Protein AF-A0A497I1U2-F1 (afdb_monomer)

Structure (mmCIF, N/CA/C/O backbone):
data_AF-A0A497I1U2-F1
#
_entry.id   AF-A0A497I1U2-F1
#
loop_
_atom_site.group_PDB
_atom_site.id
_atom_site.type_symbol
_atom_site.label_atom_id
_atom_site.label_alt_id
_atom_site.label_comp_id
_atom_site.label_asym_id
_atom_site.label_entity_id
_atom_site.label_seq_id
_atom_site.pdbx_PDB_ins_code
_atom_site.Cartn_x
_atom_site.Cartn_y
_atom_site.Cartn_z
_atom_site.occupancy
_atom_site.B_i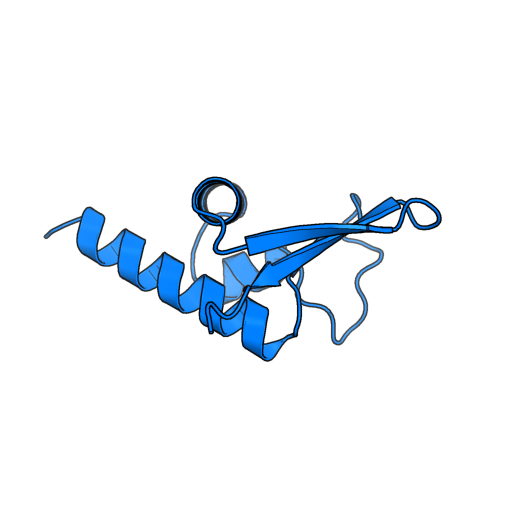so_or_equiv
_atom_site.auth_seq_id
_atom_site.auth_comp_id
_atom_site.auth_asym_id
_atom_site.auth_atom_id
_atom_site.pdbx_PDB_model_num
ATOM 1 N N . MET A 1 1 ? 2.090 22.555 15.757 1.00 50.66 1 MET A N 1
ATOM 2 C CA . MET A 1 1 ? 1.543 21.862 14.567 1.00 50.66 1 MET A CA 1
ATOM 3 C C . MET A 1 1 ? 1.478 20.372 14.871 1.00 50.66 1 MET A C 1
ATOM 5 O O . MET A 1 1 ? 2.488 19.801 15.269 1.00 50.66 1 MET A O 1
ATOM 9 N N . ASN A 1 2 ? 0.274 19.797 14.824 1.00 60.72 2 ASN A N 1
ATOM 10 C CA . ASN A 1 2 ? -0.042 18.457 15.332 1.00 60.72 2 ASN A CA 1
ATOM 11 C C . ASN A 1 2 ? 0.432 17.365 14.365 1.00 60.72 2 ASN A C 1
ATOM 13 O O . ASN A 1 2 ? -0.311 16.987 13.465 1.00 60.72 2 ASN A O 1
ATOM 17 N N . LYS A 1 3 ? 1.627 16.813 14.616 1.00 68.00 3 LYS A N 1
ATOM 18 C CA . LYS A 1 3 ? 2.223 15.687 13.867 1.00 68.00 3 LYS A CA 1
ATOM 19 C C . LYS A 1 3 ? 1.268 14.500 13.659 1.00 68.00 3 LYS A C 1
ATOM 21 O O . LYS A 1 3 ? 1.404 13.754 12.698 1.00 68.00 3 LYS A O 1
ATOM 26 N N . GLU A 1 4 ? 0.314 14.312 14.566 1.00 72.00 4 GLU A N 1
ATOM 27 C CA . GLU A 1 4 ? -0.678 13.237 14.505 1.00 72.00 4 GLU A CA 1
ATOM 28 C C . GLU A 1 4 ? -1.773 13.484 13.456 1.00 72.00 4 GLU A C 1
ATOM 30 O O . GLU A 1 4 ? -2.186 12.560 12.754 1.00 72.00 4 GLU A O 1
ATOM 35 N N . LYS A 1 5 ? -2.186 14.746 13.275 1.00 71.38 5 LYS A N 1
ATOM 36 C CA . LYS A 1 5 ? -3.164 15.128 12.249 1.00 71.38 5 LYS A CA 1
ATOM 37 C C . LYS A 1 5 ? -2.592 14.900 10.847 1.00 71.38 5 LYS A C 1
ATOM 39 O O . LYS A 1 5 ? -3.282 14.341 9.999 1.00 71.38 5 LYS A O 1
ATOM 44 N N . ASP A 1 6 ? -1.317 15.237 10.653 1.00 83.88 6 ASP A N 1
ATOM 45 C CA . ASP A 1 6 ? -0.602 15.011 9.391 1.00 83.88 6 ASP A CA 1
ATOM 46 C C . ASP A 1 6 ? -0.470 13.512 9.069 1.00 83.88 6 ASP A C 1
ATOM 48 O O . ASP A 1 6 ? -0.710 13.093 7.936 1.00 83.88 6 ASP A O 1
ATOM 52 N N . LYS A 1 7 ? -0.165 12.670 10.069 1.00 85.31 7 LYS A N 1
ATOM 53 C CA . LYS A 1 7 ? -0.083 11.210 9.879 1.00 85.31 7 LYS A CA 1
ATOM 54 C C . LYS A 1 7 ? -1.418 10.594 9.463 1.00 85.31 7 LYS A C 1
ATOM 56 O O . LYS A 1 7 ? -1.439 9.764 8.558 1.00 85.31 7 LYS A O 1
ATOM 61 N N . ASN A 1 8 ? -2.520 11.000 10.092 1.00 91.31 8 ASN A N 1
ATOM 62 C CA . ASN A 1 8 ? -3.848 10.495 9.734 1.00 91.31 8 ASN A CA 1
ATOM 63 C C . ASN A 1 8 ? -4.285 10.971 8.341 1.00 91.31 8 ASN A C 1
ATOM 65 O O . ASN A 1 8 ? -4.907 10.213 7.598 1.00 91.31 8 ASN A O 1
ATOM 69 N N . GLU A 1 9 ? -3.919 12.191 7.945 1.00 94.06 9 GLU A N 1
ATOM 70 C CA . GLU A 1 9 ? -4.169 12.666 6.583 1.00 94.06 9 GLU A CA 1
ATOM 71 C C . GLU A 1 9 ? -3.401 11.836 5.542 1.00 94.06 9 GLU A C 1
ATOM 73 O O . GLU A 1 9 ? -3.982 11.414 4.540 1.00 94.06 9 GLU A O 1
ATOM 78 N N . ILE A 1 10 ? -2.118 11.555 5.789 1.00 95.06 10 ILE A N 1
ATOM 79 C CA . ILE A 1 10 ? -1.298 10.710 4.907 1.00 95.06 10 ILE A CA 1
ATOM 80 C C . ILE A 1 10 ? -1.856 9.286 4.848 1.00 95.06 10 ILE A C 1
ATOM 82 O O . ILE A 1 10 ? -1.943 8.717 3.761 1.00 95.06 10 ILE A O 1
ATOM 86 N N . PHE A 1 11 ? -2.280 8.724 5.981 1.00 95.69 11 PHE A N 1
ATOM 87 C CA . PHE A 1 11 ? -2.897 7.400 6.021 1.00 95.69 11 PHE A CA 1
ATOM 88 C C . PHE A 1 11 ? -4.171 7.340 5.168 1.00 95.69 11 PHE A C 1
ATOM 90 O O . PHE A 1 11 ? -4.298 6.471 4.311 1.00 95.69 11 PHE A O 1
ATOM 97 N N . ASN A 1 12 ? -5.062 8.325 5.290 1.00 95.75 12 ASN A N 1
ATOM 98 C CA . ASN A 1 12 ? -6.261 8.403 4.450 1.00 95.75 12 ASN A CA 1
ATOM 99 C C . ASN A 1 12 ? -5.927 8.540 2.956 1.00 95.75 12 ASN A C 1
ATOM 101 O O . ASN A 1 12 ? -6.608 7.959 2.109 1.00 95.75 12 ASN A O 1
ATOM 105 N N . LYS A 1 13 ? -4.873 9.292 2.610 1.00 96.44 13 LYS A N 1
ATOM 106 C CA . LYS A 1 13 ? -4.386 9.379 1.223 1.00 96.44 13 LYS A CA 1
ATOM 107 C C . LYS A 1 13 ? -3.851 8.033 0.730 1.00 96.44 13 LYS A C 1
ATOM 109 O O . LYS A 1 13 ? -4.136 7.673 -0.408 1.00 96.44 13 LYS A O 1
ATOM 114 N N . LEU A 1 14 ? -3.134 7.285 1.571 1.00 96.50 14 LEU A N 1
ATOM 115 C CA . LEU A 1 14 ? -2.678 5.930 1.259 1.00 96.50 14 LEU A CA 1
ATOM 116 C C . LEU A 1 14 ? -3.858 4.997 0.973 1.00 96.50 14 LEU A C 1
ATOM 118 O O . LEU A 1 14 ? -3.842 4.327 -0.054 1.00 96.50 14 LEU A O 1
ATOM 122 N N . LEU A 1 15 ? -4.888 4.983 1.823 1.00 96.19 15 LEU A N 1
ATOM 123 C CA . LEU A 1 15 ? -6.068 4.131 1.624 1.00 96.19 15 LEU A CA 1
ATOM 124 C C . LEU A 1 15 ? -6.756 4.428 0.285 1.00 96.19 15 LEU A C 1
ATOM 126 O O . LEU A 1 15 ? -6.926 3.524 -0.529 1.00 96.19 15 LEU A O 1
ATOM 130 N N . ARG A 1 16 ? -7.024 5.709 -0.004 1.00 95.94 16 ARG A N 1
ATOM 131 C CA . ARG A 1 16 ? -7.596 6.142 -1.295 1.00 95.94 16 ARG A CA 1
ATOM 132 C C . ARG A 1 16 ? -6.730 5.741 -2.483 1.00 95.94 16 ARG A C 1
ATOM 134 O O . ARG A 1 16 ? -7.242 5.447 -3.562 1.00 95.94 16 ARG A O 1
ATOM 141 N N . LEU A 1 17 ? -5.409 5.765 -2.307 1.00 95.62 17 LEU A N 1
ATOM 142 C CA . LEU A 1 17 ? -4.481 5.344 -3.343 1.00 95.62 17 LEU A CA 1
ATOM 143 C C . LEU A 1 17 ? -4.587 3.837 -3.582 1.00 95.62 17 LEU A C 1
ATOM 145 O O . LEU A 1 17 ? -4.702 3.415 -4.726 1.00 95.62 17 LEU A O 1
ATOM 149 N N . ILE A 1 18 ? -4.614 3.029 -2.524 1.00 95.44 18 ILE A N 1
ATOM 150 C CA . ILE A 1 18 ? -4.797 1.578 -2.631 1.00 95.44 18 ILE A CA 1
ATOM 151 C C . ILE A 1 18 ? -6.125 1.250 -3.322 1.00 95.44 18 ILE A C 1
ATOM 153 O O . ILE A 1 18 ? -6.125 0.448 -4.252 1.00 95.44 18 ILE A O 1
ATOM 157 N N . GLU A 1 19 ? -7.224 1.903 -2.941 1.00 94.44 19 GLU A N 1
ATOM 158 C CA . GLU A 1 19 ? -8.542 1.726 -3.572 1.00 94.44 19 GLU A CA 1
ATOM 159 C C . GLU A 1 19 ? -8.519 2.080 -5.062 1.00 94.44 19 GLU A C 1
ATOM 161 O O . GLU A 1 19 ? -8.984 1.301 -5.894 1.00 94.44 19 GLU A O 1
ATOM 166 N N . LYS A 1 20 ? -7.910 3.218 -5.424 1.00 93.94 20 LYS A N 1
ATOM 167 C CA . LYS A 1 20 ? -7.800 3.671 -6.819 1.00 93.94 20 LYS A CA 1
ATOM 168 C C . LYS A 1 20 ? -7.115 2.643 -7.725 1.00 93.94 20 LYS A C 1
ATOM 170 O O . LYS A 1 20 ? -7.492 2.521 -8.888 1.00 93.94 20 LYS A O 1
ATOM 175 N N . TYR A 1 21 ? -6.105 1.937 -7.219 1.00 92.81 21 TYR A N 1
ATOM 176 C CA . TYR A 1 21 ? -5.380 0.905 -7.972 1.00 92.81 21 TYR A CA 1
ATOM 177 C C . TYR A 1 21 ? -5.866 -0.523 -7.659 1.00 92.81 21 TYR A C 1
ATOM 179 O O . TYR A 1 21 ? -5.310 -1.492 -8.175 1.00 92.81 21 TYR A O 1
ATOM 187 N N . GLY A 1 22 ? -6.876 -0.679 -6.803 1.00 93.00 22 GLY A N 1
ATOM 188 C CA . GLY A 1 22 ? -7.394 -1.957 -6.313 1.00 93.00 22 GLY A CA 1
ATOM 189 C C . GLY A 1 22 ? -6.522 -2.648 -5.256 1.00 93.00 22 GLY A C 1
ATOM 190 O O . GLY A 1 22 ? -7.067 -3.282 -4.354 1.00 93.00 22 GLY A O 1
ATOM 191 N N . ALA A 1 23 ? -5.190 -2.553 -5.341 1.00 93.50 23 ALA A N 1
ATOM 192 C CA . ALA A 1 23 ? -4.273 -3.096 -4.337 1.00 93.50 23 ALA A CA 1
ATOM 193 C C . ALA A 1 23 ? -2.888 -2.432 -4.371 1.00 93.50 23 ALA A C 1
ATOM 195 O O . ALA A 1 23 ? -2.371 -2.107 -5.442 1.00 93.50 23 ALA A O 1
ATOM 196 N N . LEU A 1 24 ? -2.222 -2.360 -3.215 1.00 94.50 24 LEU A N 1
ATOM 197 C CA . LEU A 1 24 ? -0.771 -2.188 -3.143 1.00 94.50 24 LEU A CA 1
ATOM 198 C C . LEU A 1 24 ? -0.105 -3.558 -3.303 1.00 94.50 24 LEU A C 1
ATOM 200 O O . LEU A 1 24 ? -0.319 -4.467 -2.506 1.00 94.50 24 LEU A O 1
ATOM 204 N N . THR A 1 25 ? 0.708 -3.712 -4.340 1.00 91.69 25 THR A N 1
ATOM 205 C CA . THR A 1 25 ? 1.347 -4.976 -4.708 1.00 91.69 25 THR A CA 1
ATOM 206 C C . THR A 1 25 ? 2.815 -4.982 -4.293 1.00 91.69 25 THR A C 1
ATOM 208 O O . THR A 1 25 ? 3.570 -4.049 -4.576 1.00 91.69 25 THR A O 1
ATOM 211 N N . CYS A 1 26 ? 3.235 -6.062 -3.638 1.00 89.50 26 CYS A N 1
ATOM 212 C CA . CYS A 1 26 ? 4.616 -6.337 -3.275 1.00 89.50 26 CYS A CA 1
ATOM 213 C C . CYS A 1 26 ? 5.015 -7.717 -3.794 1.00 89.50 26 CYS A C 1
ATOM 215 O O . CYS A 1 26 ? 4.501 -8.743 -3.361 1.00 89.50 26 CYS A O 1
ATOM 217 N N . THR A 1 27 ? 5.955 -7.743 -4.726 1.00 83.50 27 THR A N 1
ATOM 218 C CA . THR A 1 27 ? 6.456 -8.957 -5.389 1.00 83.50 27 THR A CA 1
ATOM 219 C C . THR A 1 27 ? 7.751 -9.480 -4.752 1.00 83.50 27 THR A C 1
ATOM 221 O O . THR A 1 27 ? 8.434 -10.314 -5.341 1.00 83.50 27 THR A O 1
ATOM 224 N N . GLY A 1 28 ? 8.187 -8.901 -3.623 1.00 76.56 28 GLY A N 1
ATOM 225 C CA . GLY A 1 28 ? 9.516 -9.124 -3.030 1.00 76.56 28 GLY A CA 1
ATOM 226 C C . GLY A 1 28 ? 10.688 -8.558 -3.851 1.00 76.56 28 GLY A C 1
ATOM 227 O O . GLY A 1 28 ? 11.793 -8.424 -3.337 1.00 76.56 28 GLY A O 1
ATOM 228 N N . SER A 1 29 ? 10.454 -8.175 -5.112 1.00 72.38 29 SER A N 1
ATOM 229 C CA . SER A 1 29 ? 11.445 -7.596 -6.015 1.00 72.38 29 SER A CA 1
ATOM 230 C C . SER A 1 29 ? 10.812 -6.529 -6.905 1.00 72.38 29 SER A C 1
ATOM 232 O O . SER A 1 29 ? 9.963 -6.819 -7.750 1.00 72.38 29 SER A O 1
ATOM 234 N N . CYS A 1 30 ? 11.281 -5.288 -6.754 1.00 71.44 30 CYS A N 1
ATOM 235 C CA . CYS A 1 30 ? 10.741 -4.098 -7.423 1.00 71.44 30 CYS A CA 1
ATOM 236 C C . CYS A 1 30 ? 10.792 -4.150 -8.967 1.00 71.44 30 CYS A C 1
ATOM 238 O O . CYS A 1 30 ? 10.312 -3.231 -9.613 1.00 71.44 30 CYS A O 1
ATOM 240 N N . PHE A 1 31 ? 11.408 -5.166 -9.577 1.00 68.56 31 PHE A N 1
ATOM 241 C CA . PHE A 1 31 ? 11.619 -5.252 -11.027 1.00 68.56 31 PHE A CA 1
ATOM 242 C C . PHE A 1 31 ? 10.507 -6.004 -11.778 1.00 68.56 31 PHE A C 1
ATOM 244 O O . PHE A 1 31 ? 10.533 -6.054 -13.002 1.00 68.56 31 PHE A O 1
ATOM 251 N N . ARG A 1 32 ? 9.535 -6.595 -11.069 1.00 69.69 32 ARG A N 1
ATOM 252 C CA . ARG A 1 32 ? 8.432 -7.389 -11.659 1.00 69.69 32 ARG A CA 1
ATOM 253 C C . ARG A 1 32 ? 7.079 -6.664 -11.684 1.00 69.69 32 ARG A C 1
ATOM 255 O O . ARG A 1 32 ? 6.048 -7.315 -11.786 1.00 69.69 32 ARG A O 1
ATOM 262 N N . ILE A 1 33 ? 7.080 -5.343 -11.535 1.00 70.88 33 ILE A N 1
ATOM 263 C CA . ILE A 1 33 ? 5.858 -4.547 -11.372 1.00 70.88 33 ILE A CA 1
ATOM 264 C C . ILE A 1 33 ? 5.209 -4.316 -12.740 1.00 70.88 33 ILE A C 1
ATOM 266 O O . ILE A 1 33 ? 5.863 -3.808 -13.655 1.00 70.88 33 ILE A O 1
ATOM 270 N N . GLY A 1 34 ? 3.926 -4.649 -12.876 1.00 75.31 34 GLY A N 1
ATOM 271 C CA . GLY A 1 34 ? 3.152 -4.294 -14.064 1.00 75.31 34 GLY A CA 1
ATOM 272 C C . GLY A 1 34 ? 2.888 -2.780 -14.156 1.00 75.31 34 GLY A C 1
ATOM 273 O O . GLY A 1 34 ? 2.781 -2.110 -13.130 1.00 75.31 34 GLY A O 1
ATOM 274 N N . PRO A 1 35 ? 2.708 -2.205 -15.360 1.00 76.31 35 PRO A N 1
ATOM 275 C CA . PRO A 1 35 ? 2.512 -0.756 -15.538 1.00 76.31 35 PRO A CA 1
ATOM 276 C C . PRO A 1 35 ? 1.280 -0.190 -14.805 1.00 76.31 35 PRO A C 1
ATOM 278 O O . PRO A 1 35 ? 1.249 0.992 -14.456 1.00 76.31 35 PRO A O 1
ATOM 281 N N . ASN A 1 36 ? 0.290 -1.042 -14.527 1.00 83.31 36 ASN A N 1
ATOM 282 C CA . ASN A 1 36 ? -0.959 -0.681 -13.854 1.00 83.31 36 ASN A CA 1
ATOM 283 C C . ASN A 1 36 ? -0.989 -1.077 -12.368 1.00 83.31 36 ASN A C 1
ATOM 285 O O . ASN A 1 36 ? -2.007 -0.879 -11.711 1.00 83.31 36 ASN A O 1
ATOM 289 N N . GLU A 1 37 ? 0.096 -1.636 -11.827 1.00 86.75 37 GLU A N 1
ATOM 290 C CA . GLU A 1 37 ? 0.160 -2.036 -10.422 1.00 86.75 37 GLU A CA 1
ATOM 291 C C . GLU A 1 37 ? 0.714 -0.900 -9.555 1.00 86.75 37 GLU A C 1
ATOM 293 O O . GLU A 1 37 ? 1.714 -0.249 -9.882 1.00 86.75 37 GLU A O 1
ATOM 298 N N . LEU A 1 38 ? 0.079 -0.672 -8.405 1.00 91.69 38 LEU A N 1
ATOM 299 C CA . LEU A 1 38 ? 0.622 0.215 -7.387 1.00 91.69 38 LEU A CA 1
ATOM 300 C C . LEU A 1 38 ? 1.669 -0.542 -6.575 1.00 91.69 38 LEU A C 1
ATOM 302 O O . LEU A 1 38 ? 1.355 -1.511 -5.895 1.00 91.6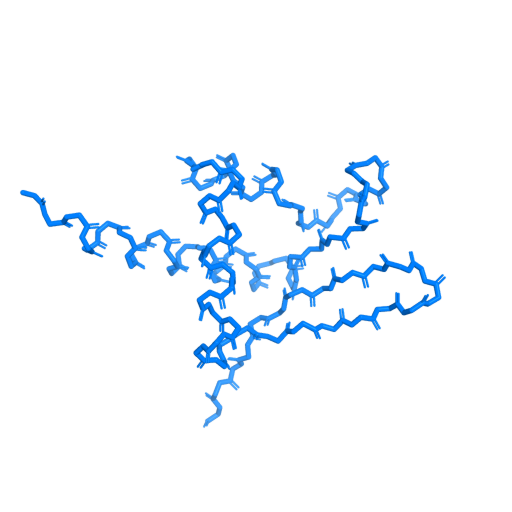9 38 LEU A O 1
ATOM 306 N N . HIS A 1 39 ? 2.912 -0.076 -6.613 1.00 92.12 39 HIS A N 1
ATOM 307 C CA . HIS A 1 39 ? 4.014 -0.641 -5.837 1.00 92.12 39 HIS A CA 1
ATOM 308 C C . HIS A 1 39 ? 4.487 0.332 -4.752 1.00 92.12 39 HIS A C 1
ATOM 310 O O . HIS A 1 39 ? 4.363 1.547 -4.911 1.00 92.12 39 HIS A O 1
ATOM 316 N N . CYS A 1 40 ? 5.102 -0.183 -3.681 1.00 91.00 40 CYS A N 1
ATOM 317 C CA . CYS A 1 40 ? 5.486 0.604 -2.502 1.00 91.00 40 CYS A CA 1
ATOM 318 C C . CYS A 1 40 ? 6.347 1.835 -2.829 1.00 91.00 40 CYS A C 1
ATOM 320 O O . CYS A 1 40 ? 6.072 2.920 -2.331 1.00 91.00 40 CYS A O 1
ATOM 322 N N . LYS A 1 41 ? 7.327 1.715 -3.736 1.00 90.06 41 LYS A N 1
ATOM 323 C CA . LYS A 1 41 ? 8.133 2.867 -4.188 1.00 90.06 41 LYS A CA 1
ATOM 324 C C . LYS A 1 41 ? 7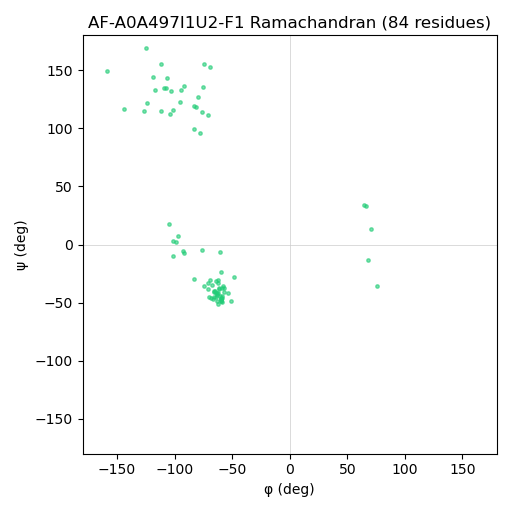.292 3.960 -4.850 1.00 90.06 41 LYS A C 1
ATOM 326 O O . LYS A 1 41 ? 7.484 5.132 -4.554 1.00 90.06 41 LYS A O 1
ATOM 331 N N . ARG A 1 42 ? 6.363 3.580 -5.731 1.00 91.12 42 ARG A N 1
ATOM 332 C CA . ARG A 1 42 ? 5.485 4.528 -6.430 1.00 91.12 42 ARG A CA 1
ATOM 333 C C . ARG A 1 42 ? 4.531 5.199 -5.446 1.00 91.12 42 ARG A C 1
ATOM 335 O O . ARG A 1 42 ? 4.436 6.417 -5.444 1.00 91.12 42 ARG A O 1
ATOM 342 N N . ALA A 1 43 ? 3.904 4.414 -4.572 1.00 93.81 43 ALA A N 1
ATOM 343 C CA . ALA A 1 43 ? 3.016 4.930 -3.538 1.00 93.8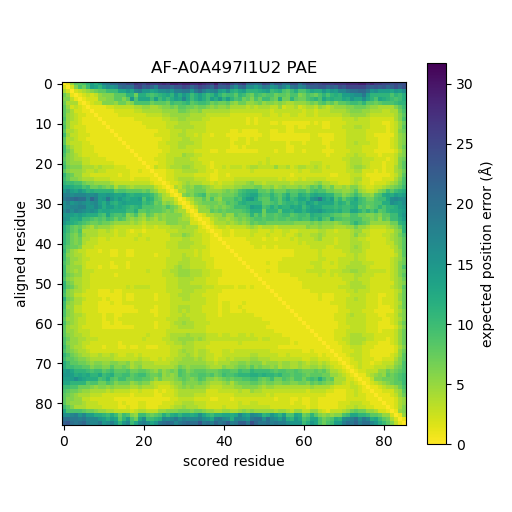1 43 ALA A CA 1
ATOM 344 C C . ALA A 1 43 ? 3.736 5.916 -2.603 1.00 93.81 43 ALA A C 1
ATOM 346 O O . ALA A 1 43 ? 3.218 6.991 -2.327 1.00 93.81 43 ALA A O 1
ATOM 347 N N . ALA A 1 44 ? 4.958 5.590 -2.171 1.00 93.69 44 ALA A N 1
ATOM 348 C CA . ALA A 1 44 ? 5.756 6.458 -1.310 1.00 93.69 44 ALA A CA 1
ATOM 349 C C . ALA A 1 44 ? 6.101 7.797 -1.989 1.00 93.69 44 ALA A C 1
ATOM 351 O O . ALA A 1 44 ? 5.971 8.846 -1.361 1.00 93.69 44 ALA A O 1
ATOM 352 N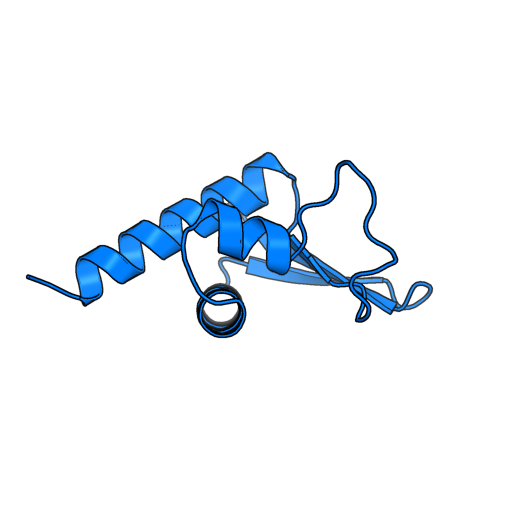 N . ILE A 1 45 ? 6.461 7.772 -3.281 1.00 93.88 45 ILE A N 1
ATOM 353 C CA . ILE A 1 45 ? 6.704 8.983 -4.084 1.00 93.88 45 ILE A CA 1
ATOM 354 C C . ILE A 1 45 ? 5.426 9.820 -4.214 1.00 93.88 45 ILE A C 1
ATOM 356 O O . ILE A 1 45 ? 5.465 11.020 -3.959 1.00 93.88 45 ILE A O 1
ATOM 360 N N . GLU A 1 46 ? 4.296 9.200 -4.571 1.00 94.25 46 GLU A N 1
ATOM 361 C CA . GLU A 1 46 ? 3.012 9.901 -4.734 1.00 94.25 46 GLU A CA 1
ATOM 362 C C . GLU A 1 46 ? 2.524 10.539 -3.419 1.00 94.25 46 GLU A C 1
ATOM 364 O O . GLU A 1 46 ? 1.888 11.591 -3.439 1.00 94.25 46 GLU A O 1
ATOM 369 N N . LEU A 1 47 ? 2.856 9.938 -2.272 1.00 94.12 47 LEU A N 1
ATOM 370 C CA . LEU A 1 47 ? 2.489 10.435 -0.943 1.00 94.12 47 LEU A CA 1
ATOM 371 C C . LEU A 1 47 ? 3.539 11.363 -0.311 1.00 94.12 47 LEU A C 1
ATOM 373 O O . LEU A 1 47 ? 3.272 11.939 0.743 1.00 94.12 47 LEU A O 1
ATOM 377 N N . GLY A 1 48 ? 4.718 11.514 -0.922 1.00 95.06 48 GLY A N 1
ATOM 378 C CA . GLY A 1 48 ? 5.809 12.330 -0.384 1.00 95.06 48 GLY A CA 1
ATOM 379 C C . GLY A 1 48 ? 6.415 11.785 0.917 1.00 95.06 48 GLY A C 1
ATOM 380 O O . GLY A 1 48 ? 6.829 12.566 1.771 1.00 95.06 48 GLY A O 1
ATOM 381 N N . ILE A 1 49 ? 6.454 10.459 1.090 1.00 95.00 49 ILE A N 1
ATOM 382 C CA . ILE A 1 49 ? 6.973 9.789 2.296 1.00 95.00 49 ILE A CA 1
ATOM 383 C C . ILE A 1 49 ? 8.068 8.772 1.961 1.00 95.00 49 ILE A C 1
ATOM 385 O O . ILE A 1 49 ? 8.292 8.417 0.805 1.00 95.00 49 ILE A O 1
ATOM 389 N N . SER A 1 50 ? 8.761 8.272 2.987 1.00 95.75 50 SER A N 1
ATOM 390 C CA . SER A 1 50 ? 9.708 7.168 2.816 1.00 95.75 50 SER A CA 1
ATOM 391 C C . SER A 1 50 ? 8.979 5.831 2.623 1.00 95.75 50 SER A C 1
ATOM 393 O O . SER A 1 50 ? 7.857 5.646 3.094 1.00 95.75 50 SER A O 1
ATOM 395 N N . VAL A 1 51 ? 9.635 4.861 1.976 1.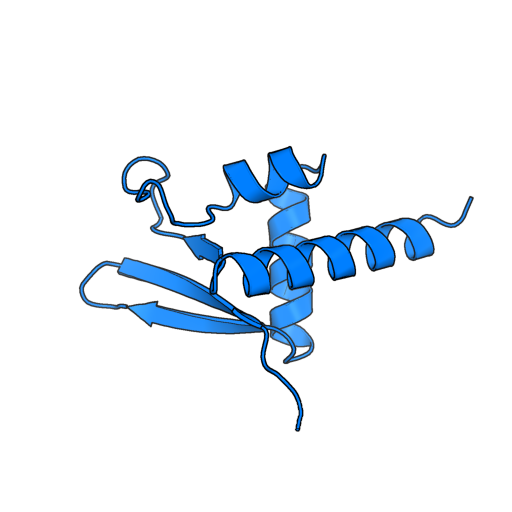00 93.50 51 VAL A N 1
ATOM 396 C CA . VAL A 1 51 ? 9.088 3.498 1.836 1.00 93.50 51 VAL A CA 1
ATOM 397 C C . VAL A 1 51 ? 8.914 2.817 3.198 1.00 93.50 51 VAL A C 1
ATOM 399 O O . VAL A 1 51 ? 7.960 2.069 3.364 1.00 93.50 51 VAL A O 1
ATOM 402 N N . GLY A 1 52 ? 9.787 3.092 4.175 1.00 94.81 52 GLY A N 1
ATOM 403 C CA . GLY A 1 52 ? 9.626 2.584 5.543 1.00 94.81 52 GLY A CA 1
ATOM 404 C C . GLY A 1 52 ? 8.341 3.109 6.181 1.00 94.81 52 GLY A C 1
ATOM 405 O O . GLY A 1 52 ? 7.489 2.328 6.573 1.00 94.81 52 GLY A O 1
ATOM 406 N N . THR A 1 53 ? 8.134 4.428 6.130 1.00 95.06 53 THR A N 1
ATOM 407 C CA . THR A 1 53 ? 6.908 5.070 6.637 1.00 95.06 53 THR A CA 1
ATOM 408 C C . THR A 1 53 ? 5.650 4.555 5.942 1.00 95.06 53 THR A C 1
ATOM 410 O O . THR A 1 53 ? 4.615 4.404 6.580 1.00 95.06 53 THR A O 1
ATOM 413 N N . LEU A 1 54 ? 5.715 4.282 4.636 1.00 96.25 54 LEU A N 1
ATOM 414 C CA . LEU A 1 54 ? 4.608 3.650 3.921 1.00 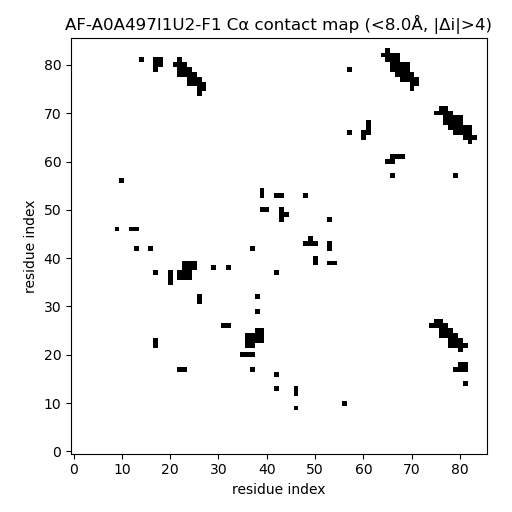96.25 54 LEU A CA 1
ATOM 415 C C . LEU A 1 54 ? 4.282 2.274 4.517 1.00 96.25 54 LEU A C 1
ATOM 417 O O . LEU A 1 54 ? 3.112 1.983 4.741 1.00 96.25 54 LEU A O 1
ATOM 421 N N . TRP A 1 55 ? 5.293 1.440 4.770 1.00 95.56 55 TRP A N 1
ATOM 422 C CA . TRP A 1 55 ? 5.082 0.118 5.358 1.00 95.56 55 TRP A CA 1
ATOM 423 C C . TRP A 1 55 ? 4.546 0.188 6.783 1.00 95.56 55 TRP A C 1
ATOM 425 O O . TRP A 1 55 ? 3.607 -0.546 7.065 1.00 95.56 55 TRP A O 1
ATOM 435 N N . ASP A 1 56 ? 5.025 1.120 7.611 1.00 96.19 56 ASP A N 1
ATOM 436 C CA . ASP A 1 56 ? 4.473 1.350 8.955 1.00 96.19 56 ASP A CA 1
ATOM 437 C C . ASP A 1 56 ? 2.964 1.664 8.891 1.00 96.19 56 ASP A C 1
ATOM 439 O O . ASP A 1 56 ? 2.167 1.185 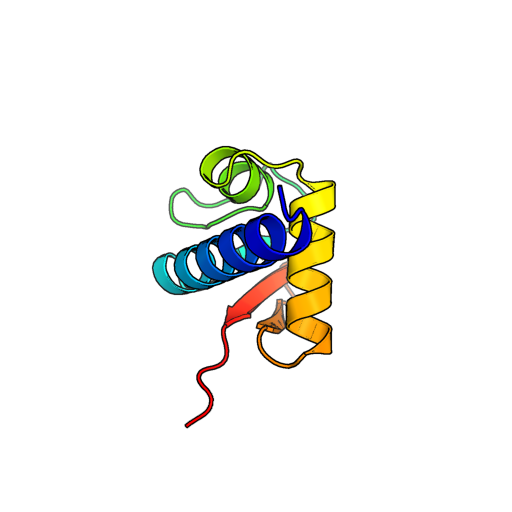9.694 1.00 96.19 56 ASP A O 1
ATOM 443 N N . LEU A 1 57 ? 2.546 2.467 7.903 1.00 96.19 57 LEU A N 1
ATOM 444 C CA . LEU A 1 57 ? 1.137 2.804 7.688 1.00 96.19 57 LEU A CA 1
ATOM 445 C C . LEU A 1 57 ? 0.320 1.620 7.157 1.00 96.19 57 LEU A C 1
ATOM 447 O O . LEU A 1 57 ? -0.834 1.452 7.545 1.00 96.19 57 LEU A O 1
ATOM 451 N N . VAL A 1 58 ? 0.890 0.808 6.265 1.00 96.25 58 VAL A N 1
ATOM 452 C CA . VAL A 1 58 ? 0.228 -0.405 5.763 1.00 96.25 58 VAL A CA 1
ATOM 453 C C . VAL A 1 58 ? 0.053 -1.421 6.888 1.00 96.25 58 VAL A C 1
ATOM 455 O O . VAL A 1 58 ? -1.031 -1.978 7.018 1.00 96.25 58 VAL A O 1
ATOM 458 N N . GLU A 1 59 ? 1.088 -1.645 7.697 1.00 96.31 59 GLU A N 1
ATOM 459 C CA . GLU A 1 59 ? 1.056 -2.544 8.853 1.00 96.31 59 GLU A CA 1
ATOM 460 C C . GLU A 1 59 ? -0.002 -2.096 9.856 1.00 96.31 59 GLU A C 1
ATOM 462 O O . GLU A 1 59 ? -0.889 -2.883 10.176 1.00 96.31 59 GLU A O 1
ATOM 467 N N . ARG A 1 60 ? -0.021 -0.803 10.203 1.00 95.56 60 ARG A N 1
ATOM 468 C CA . ARG A 1 60 ? -1.105 -0.206 10.993 1.00 95.56 60 ARG A CA 1
ATOM 469 C C . ARG A 1 60 ? -2.484 -0.526 10.407 1.00 95.56 60 ARG A C 1
ATOM 471 O O . ARG A 1 60 ? -3.376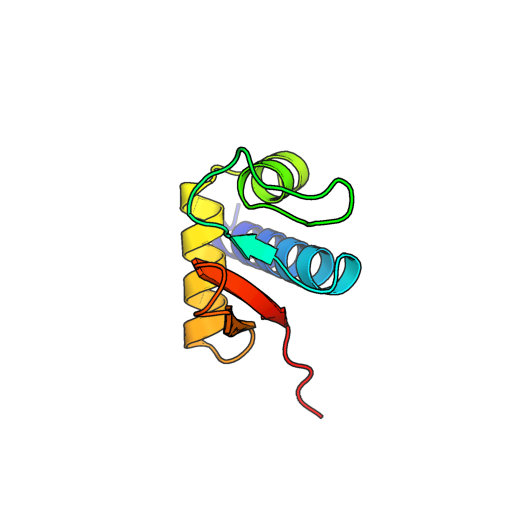 -0.953 11.129 1.00 95.56 60 ARG A O 1
ATOM 478 N N . GLY A 1 61 ? -2.679 -0.329 9.102 1.00 95.44 61 GLY A N 1
ATOM 479 C CA . GLY A 1 61 ? -3.962 -0.619 8.458 1.00 95.44 61 GLY A CA 1
ATOM 480 C C . GLY A 1 61 ? -4.341 -2.102 8.487 1.00 95.44 61 GLY A C 1
ATOM 481 O O . GLY A 1 61 ? -5.527 -2.420 8.556 1.00 95.44 61 GLY A O 1
ATOM 482 N N . VAL A 1 62 ? -3.359 -3.006 8.456 1.00 95.69 62 VAL A N 1
ATOM 483 C CA . VAL A 1 62 ? -3.575 -4.451 8.613 1.00 95.69 62 VAL A CA 1
ATOM 484 C C . VAL A 1 62 ? -3.968 -4.794 10.049 1.00 95.69 62 VAL A C 1
ATOM 486 O O . VAL A 1 62 ? -4.931 -5.531 10.249 1.00 95.69 62 VAL A O 1
ATOM 489 N N . GLU A 1 63 ? -3.274 -4.237 11.040 1.00 95.44 63 GLU A N 1
ATOM 490 C CA . GLU A 1 63 ? -3.584 -4.417 12.465 1.00 95.44 63 GLU A CA 1
ATOM 491 C C . GLU A 1 63 ? -4.976 -3.880 12.828 1.00 95.44 63 GLU A C 1
ATOM 493 O O . GLU A 1 63 ? -5.709 -4.514 13.586 1.00 95.44 63 GLU A O 1
ATOM 498 N N . GLU A 1 64 ? -5.374 -2.748 12.241 1.00 94.12 64 GLU A N 1
ATOM 499 C CA . GLU A 1 64 ? -6.702 -2.144 12.411 1.00 94.12 64 GLU A CA 1
ATOM 500 C C . GLU A 1 64 ? -7.808 -2.875 11.614 1.00 94.12 64 GLU A C 1
ATOM 502 O O . GLU A 1 64 ? -8.983 -2.526 11.726 1.00 94.12 64 GLU A O 1
ATOM 507 N N . GLY A 1 65 ? -7.467 -3.880 10.797 1.00 94.94 65 GLY A N 1
ATOM 508 C CA . GLY A 1 65 ? -8.426 -4.622 9.966 1.00 94.94 65 GLY A CA 1
ATOM 509 C C . GLY A 1 65 ? -9.001 -3.824 8.786 1.00 94.94 65 GLY A C 1
ATOM 510 O O . GLY A 1 65 ? -9.980 -4.245 8.171 1.00 94.94 65 GLY A O 1
ATOM 511 N N . ILE A 1 66 ? -8.400 -2.677 8.461 1.00 96.00 66 ILE A N 1
ATOM 512 C CA . ILE A 1 66 ? -8.773 -1.805 7.335 1.00 96.00 66 ILE A CA 1
ATOM 513 C C . ILE A 1 66 ? -8.136 -2.302 6.035 1.00 96.00 66 ILE A C 1
ATOM 515 O O . ILE A 1 66 ? -8.685 -2.101 4.953 1.00 96.00 66 ILE A O 1
ATOM 519 N N . ILE A 1 67 ? -6.970 -2.945 6.129 1.00 96.50 67 ILE A N 1
ATOM 520 C CA . ILE A 1 67 ? -6.244 -3.528 5.005 1.00 96.50 67 ILE A CA 1
ATOM 521 C C . ILE A 1 67 ? -6.146 -5.042 5.194 1.00 96.50 67 ILE A C 1
ATOM 523 O O . ILE A 1 67 ? -5.739 -5.524 6.245 1.00 96.50 67 ILE A O 1
ATOM 527 N N . VAL A 1 68 ? -6.439 -5.808 4.147 1.00 96.12 68 VAL A N 1
ATOM 528 C CA . VAL A 1 68 ? -6.169 -7.253 4.098 1.00 96.12 68 VAL A CA 1
ATOM 529 C C . VAL A 1 68 ? -4.990 -7.546 3.187 1.00 96.12 68 VAL A C 1
ATOM 531 O O . VAL A 1 68 ? -4.821 -6.911 2.146 1.00 96.12 68 VAL A O 1
ATOM 534 N N . CYS A 1 69 ? -4.178 -8.528 3.574 1.00 94.50 69 CYS A N 1
ATOM 535 C CA . CYS A 1 69 ? -3.060 -9.021 2.780 1.00 94.50 69 CYS A CA 1
ATOM 536 C C . CYS A 1 69 ? -3.428 -10.367 2.146 1.00 94.50 69 CYS A C 1
ATOM 538 O O . CYS A 1 69 ? -3.564 -11.378 2.835 1.00 94.50 69 CYS A O 1
ATOM 540 N N . GLU A 1 70 ? -3.560 -10.385 0.825 1.00 92.81 70 GLU A N 1
ATOM 541 C CA . GLU A 1 70 ? -3.710 -11.602 0.033 1.00 92.81 70 GLU A CA 1
ATOM 542 C C . GLU A 1 70 ? -2.340 -12.060 -0.475 1.00 92.81 70 GLU A C 1
ATOM 544 O O . GLU A 1 70 ? -1.565 -11.262 -1.011 1.00 92.81 70 GLU A O 1
ATOM 549 N N . ILE A 1 71 ? -2.038 -13.351 -0.332 1.00 89.75 71 ILE A N 1
ATOM 550 C CA . ILE A 1 71 ? -0.769 -13.936 -0.776 1.00 89.75 71 ILE A CA 1
ATOM 551 C C . ILE A 1 71 ? -1.034 -14.883 -1.945 1.00 89.75 71 ILE A C 1
ATOM 553 O O . ILE A 1 71 ? -1.646 -15.936 -1.773 1.00 89.75 71 ILE A O 1
ATOM 557 N N . ASP A 1 72 ? -0.508 -14.534 -3.115 1.00 85.81 72 ASP A N 1
ATOM 558 C CA . ASP A 1 72 ? -0.372 -15.438 -4.255 1.00 85.81 72 ASP A CA 1
ATOM 559 C C . ASP A 1 72 ? 0.919 -16.250 -4.062 1.00 85.81 72 ASP A C 1
ATOM 561 O O . ASP A 1 72 ? 2.033 -15.753 -4.274 1.00 85.81 72 ASP A O 1
ATOM 565 N N . LYS A 1 73 ? 0.768 -17.488 -3.573 1.00 79.44 73 LYS A N 1
ATOM 566 C CA . LYS A 1 73 ? 1.891 -18.378 -3.240 1.00 79.44 73 LYS A CA 1
ATOM 567 C C . LYS A 1 73 ? 2.645 -18.862 -4.476 1.00 79.44 73 LYS A C 1
ATOM 569 O O . LYS A 1 73 ? 3.854 -19.050 -4.387 1.00 79.44 73 LYS A O 1
ATOM 574 N N . ASP A 1 74 ? 1.961 -19.006 -5.606 1.00 79.94 74 ASP A N 1
ATOM 575 C CA . ASP A 1 74 ? 2.561 -19.505 -6.846 1.00 79.94 74 ASP A CA 1
ATOM 576 C C . ASP A 1 74 ? 3.513 -18.471 -7.453 1.00 79.94 74 ASP A C 1
ATOM 578 O O . ASP A 1 74 ? 4.545 -18.814 -8.032 1.00 79.94 74 ASP A O 1
ATOM 582 N N . LYS A 1 75 ? 3.194 -17.182 -7.284 1.00 76.56 75 LYS A N 1
ATOM 583 C CA . LYS A 1 75 ? 4.004 -16.073 -7.810 1.00 76.56 75 LYS A CA 1
ATOM 584 C C . LYS A 1 75 ? 4.880 -15.391 -6.761 1.00 76.56 75 LYS A C 1
ATOM 586 O O . LYS A 1 75 ? 5.718 -14.563 -7.123 1.00 76.56 75 LYS A O 1
ATOM 591 N N . GLY A 1 76 ? 4.688 -15.708 -5.480 1.00 82.88 76 GLY A N 1
ATOM 592 C CA . GLY A 1 76 ? 5.356 -15.032 -4.367 1.00 82.88 76 GLY A CA 1
ATOM 593 C C . GLY A 1 76 ? 4.959 -13.556 -4.249 1.00 82.88 76 GLY A C 1
ATOM 594 O O . GLY A 1 76 ? 5.791 -12.719 -3.899 1.00 82.88 76 GLY A O 1
ATOM 595 N N . VAL A 1 77 ? 3.708 -13.222 -4.581 1.00 87.56 77 VAL A N 1
ATOM 596 C CA . VAL A 1 77 ? 3.205 -11.839 -4.616 1.00 87.56 77 VAL A CA 1
ATOM 597 C C . VAL A 1 77 ? 2.234 -11.603 -3.468 1.00 87.56 77 VAL A C 1
ATOM 599 O O . VAL A 1 77 ? 1.344 -12.409 -3.216 1.00 87.56 77 VAL A O 1
ATOM 602 N N . ARG A 1 78 ? 2.386 -10.470 -2.786 1.00 91.38 78 ARG A N 1
ATOM 603 C CA . ARG A 1 78 ? 1.469 -9.985 -1.752 1.00 91.38 78 ARG A CA 1
ATOM 604 C C . ARG A 1 78 ? 0.674 -8.801 -2.278 1.00 91.38 78 ARG A C 1
ATOM 606 O O . ARG A 1 78 ? 1.251 -7.894 -2.881 1.00 91.38 78 ARG A O 1
ATOM 613 N N . ARG A 1 79 ? -0.632 -8.793 -2.033 1.00 92.94 79 ARG A N 1
ATOM 614 C CA . ARG A 1 79 ? -1.541 -7.706 -2.405 1.00 92.94 79 ARG A CA 1
ATOM 615 C C . ARG A 1 79 ? -2.270 -7.208 -1.170 1.00 92.94 79 ARG A C 1
ATOM 617 O O . ARG A 1 79 ? -2.960 -7.973 -0.510 1.00 92.94 79 ARG A O 1
ATOM 624 N N . TYR A 1 80 ? -2.113 -5.926 -0.885 1.00 95.50 80 TYR A N 1
ATOM 625 C CA . TYR A 1 80 ? -2.729 -5.242 0.240 1.00 95.50 80 TYR A CA 1
ATOM 626 C C . TYR A 1 80 ? -3.932 -4.455 -0.278 1.00 95.50 80 TYR A C 1
ATOM 628 O O . TYR A 1 80 ? -3.757 -3.559 -1.107 1.00 95.50 80 TYR A O 1
ATOM 636 N N . LYS A 1 81 ? -5.139 -4.812 0.162 1.00 96.00 81 LYS A N 1
ATOM 637 C CA . LYS A 1 81 ? -6.409 -4.224 -0.294 1.00 96.00 81 LYS A CA 1
ATOM 638 C C . LYS A 1 81 ? -7.141 -3.569 0.864 1.00 96.00 81 LYS A C 1
ATOM 640 O O . LYS A 1 81 ? -7.110 -4.109 1.963 1.00 96.00 81 LYS A O 1
ATOM 645 N N . VAL A 1 82 ? -7.825 -2.458 0.609 1.00 95.94 82 VAL A N 1
ATOM 646 C CA . VAL A 1 82 ? -8.720 -1.841 1.598 1.00 95.94 82 VAL A CA 1
ATOM 647 C C . VAL A 1 82 ? -10.010 -2.654 1.690 1.00 95.94 82 VAL A C 1
ATOM 649 O O . VAL A 1 82 ? -10.559 -3.066 0.667 1.00 95.94 82 VAL A O 1
ATOM 652 N N . VAL A 1 83 ? -10.481 -2.902 2.909 1.00 92.19 83 VAL A N 1
ATOM 653 C CA . VAL A 1 83 ? -11.749 -3.581 3.178 1.00 92.19 83 VAL A CA 1
ATOM 654 C C . VAL A 1 83 ? -12.829 -2.524 3.390 1.00 92.19 83 VAL A C 1
ATOM 656 O O . VAL A 1 83 ? -12.706 -1.681 4.276 1.00 92.19 83 VAL A O 1
ATOM 659 N N . HIS A 1 84 ? -13.905 -2.564 2.606 1.00 74.00 84 HIS A N 1
ATOM 660 C CA . HIS A 1 84 ? -15.091 -1.771 2.920 1.00 74.00 84 HIS A CA 1
ATOM 661 C C . HIS A 1 84 ? -15.839 -2.454 4.066 1.00 74.00 84 HIS A C 1
ATOM 663 O O . HIS A 1 84 ? -16.349 -3.562 3.901 1.00 74.00 84 HIS A O 1
ATOM 669 N N . GLN A 1 85 ? -15.892 -1.808 5.230 1.00 56.66 85 GLN A N 1
ATOM 670 C CA . GLN A 1 85 ? -16.843 -2.188 6.268 1.00 56.66 85 GLN A CA 1
ATOM 671 C C . GLN A 1 85 ? -18.235 -1.767 5.779 1.00 56.66 85 GLN A C 1
ATOM 673 O O . GLN A 1 85 ? -18.485 -0.579 5.578 1.00 56.66 85 GLN A O 1
ATOM 678 N N . THR A 1 86 ? -19.078 -2.756 5.478 1.00 45.03 86 THR A N 1
ATOM 679 C CA . THR A 1 86 ? -20.512 -2.590 5.184 1.00 45.03 86 THR A CA 1
ATOM 680 C C . THR A 1 86 ? -21.280 -2.092 6.390 1.00 45.03 86 THR A C 1
ATOM 682 O O . THR A 1 86 ? -20.977 -2.597 7.495 1.00 45.03 86 THR A O 1
#

Sequence (86 aa):
MNKEKDKNEIFNKLLRLIEKYGALTCTGSCFRIGPNELHCKRAAIELGISVGTLWDLVERGVEEGIIVCEIDKDKGVRRYKVVHQT

pLDDT: mean 87.89, std 11.29, range [45.03, 96.5]

Solvent-accessible surface area (backbone atoms only — not comparable to full-atom values): 4976 Å² total; per-residue (Å²): 132,65,70,65,60,55,50,53,52,52,47,53,52,48,51,54,50,23,54,75,47,59,24,39,42,45,56,92,46,92,85,76,70,55,98,78,56,37,32,59,70,57,53,13,60,78,68,74,50,52,57,67,61,46,48,55,51,49,50,49,30,38,76,71,64,42,27,46,79,46,72,45,76,92,75,53,31,37,34,37,25,68,56,84,86,128

Mean predicted aligned error: 4.78 Å

Foldseek 3Di:
DDPVVLLVVLLVVLQVVCVVLQWAKDQVDPPPDDPSHHYLVNSCVVSVHDSVSSVVSLVVCVVVVQWDWDAPPVRRMITIGGDDDD

Radius of gyration: 12.81 Å; Cα contacts (8 Å, |Δi|>4): 101; chains: 1; bounding box: 32×41×31 Å

Secondary structure (DSSP, 8-state):
--HHHHHHHHHHHHHHHHHHHS-EEE-SSTTS--TT-EEHHHHHHHHTS-HHHHHHHHHHHHHTTSEEEEEETTTTEEEEEE----

Nearest PDB structures (foldseek):
  4v6i-assembly1_AV  TM=6.935E-01  e=1.205E-02  Saccharomyces cerevisiae
  2mr3-assembly1_A  TM=6.931E-01  e=1.466E-02  Saccharomyces cerevisiae S288C
  4lln-assembly2_D  TM=6.761E-01  e=1.905E-02  Staphylococcus aureus
  9e8g-assembly1_a  TM=5.772E-01  e=4.458E-02  Homo sapiens
  3eco-assembly1_A  TM=4.907E-01  e=1.784E-02  Staphylococcus aureus subsp. aureus Mu50